Protein AF-A0A5M6ZLS9-F1 (afdb_monomer_lite)

Secondary structure (DSSP, 8-state):
-HHHHHHHHHHHHHHHHHHHHHHHHHHHHHHHHHHT-HHHHHHHHHHHHHHHHHHHHHHHHHHHHHHHTTS--TTT-HHHHHHHHHHHHHHHHHHHHHHHHHHHTT--TTHHHHHHHHHHHHHHHHHHHHHHHHHHTT-

Structure (mmCIF, N/CA/C/O backbone):
data_AF-A0A5M6ZLS9-F1
#
_entry.id   AF-A0A5M6ZLS9-F1
#
loop_
_atom_site.group_PDB
_atom_site.id
_atom_site.type_symbol
_atom_site.label_atom_id
_atom_site.label_alt_id
_atom_site.label_comp_id
_atom_site.label_asym_id
_atom_site.label_entity_id
_atom_site.label_seq_id
_atom_site.pdbx_PDB_ins_code
_atom_site.Cartn_x
_atom_site.Cartn_y
_atom_site.Cartn_z
_atom_site.occupancy
_atom_site.B_iso_or_equiv
_atom_site.auth_seq_id
_atom_site.auth_comp_id
_atom_site.auth_asym_id
_atom_site.auth_atom_id
_atom_site.pdbx_PDB_model_num
ATOM 1 N N . MET A 1 1 ? -11.744 -5.226 26.299 1.00 53.12 1 MET A N 1
ATOM 2 C CA . MET A 1 1 ? -12.036 -5.147 24.844 1.00 53.12 1 MET A CA 1
ATOM 3 C C . MET A 1 1 ? -11.256 -4.041 24.125 1.00 53.12 1 MET A C 1
ATOM 5 O O . MET 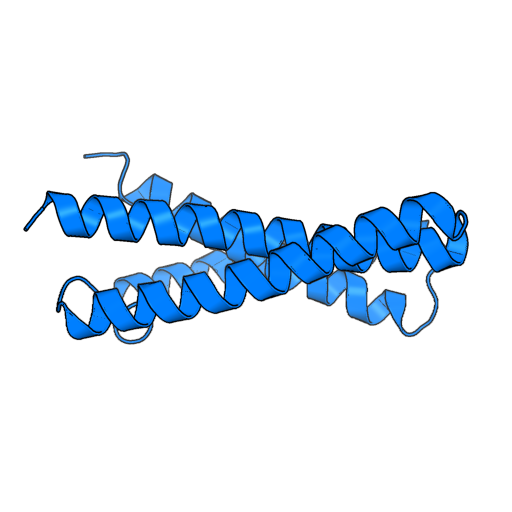A 1 1 ? -11.019 -4.176 22.932 1.00 53.12 1 MET A O 1
ATOM 9 N N . THR A 1 2 ? -10.812 -2.986 24.816 1.00 62.12 2 THR A N 1
ATOM 10 C CA . THR A 1 2 ? -10.040 -1.856 24.257 1.00 62.12 2 THR A CA 1
ATOM 11 C C . THR A 1 2 ? -8.653 -2.230 23.713 1.00 62.12 2 THR A C 1
ATOM 13 O O . THR A 1 2 ? -8.240 -1.679 22.698 1.00 62.1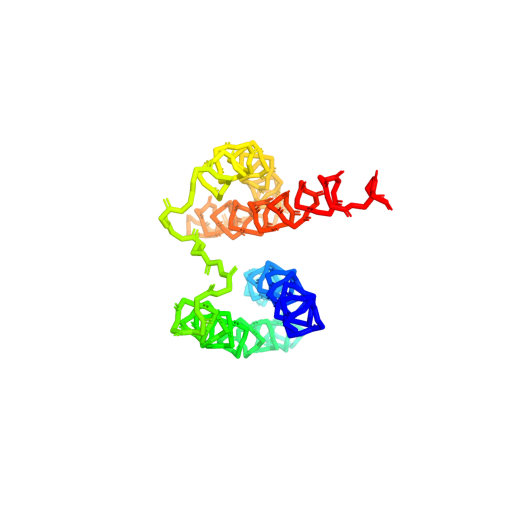2 2 THR A O 1
ATOM 16 N N . ASP A 1 3 ? -7.966 -3.202 24.319 1.00 79.19 3 ASP A N 1
ATOM 17 C CA . ASP A 1 3 ? -6.596 -3.585 23.934 1.00 79.19 3 ASP A CA 1
ATOM 18 C C . ASP A 1 3 ? -6.534 -4.345 22.589 1.00 79.19 3 ASP A C 1
ATOM 20 O O . ASP A 1 3 ? -5.787 -3.984 21.680 1.00 79.19 3 ASP A O 1
ATOM 24 N N . LEU A 1 4 ? -7.428 -5.323 22.382 1.00 80.38 4 LEU A N 1
ATOM 25 C CA . LEU A 1 4 ? -7.512 -6.087 21.127 1.00 80.38 4 LEU A CA 1
ATOM 26 C C . LEU A 1 4 ? -7.784 -5.180 19.915 1.00 80.38 4 LEU A C 1
ATOM 28 O O . LEU A 1 4 ? -7.178 -5.346 18.858 1.00 80.38 4 LEU A O 1
ATOM 32 N N . ALA A 1 5 ? -8.672 -4.196 20.072 1.00 79.56 5 ALA A N 1
ATOM 33 C CA . ALA A 1 5 ? -8.992 -3.245 19.013 1.00 79.56 5 ALA A CA 1
ATOM 34 C C . ALA A 1 5 ? -7.785 -2.388 18.614 1.00 79.56 5 ALA A C 1
ATOM 36 O O . ALA A 1 5 ? -7.552 -2.160 17.423 1.00 79.56 5 ALA A O 1
ATOM 37 N N . LEU A 1 6 ? -7.008 -1.943 19.603 1.00 83.06 6 LEU A N 1
ATOM 38 C CA . LEU A 1 6 ? -5.801 -1.154 19.390 1.00 83.06 6 LEU A CA 1
ATOM 39 C C . LEU A 1 6 ? -4.726 -1.981 18.669 1.00 83.06 6 LEU A C 1
ATOM 41 O O . LEU A 1 6 ? -4.151 -1.523 17.680 1.00 83.06 6 LEU A O 1
ATOM 45 N N . GLN A 1 7 ? -4.517 -3.224 19.111 1.00 86.06 7 GLN A N 1
ATOM 46 C CA . GLN A 1 7 ? -3.552 -4.147 18.512 1.00 86.06 7 GLN A CA 1
ATOM 47 C C . GLN A 1 7 ? -3.904 -4.484 17.057 1.00 86.06 7 GLN A C 1
ATOM 49 O O . GLN A 1 7 ? -3.037 -4.415 16.184 1.00 86.06 7 GLN A O 1
ATOM 54 N N . LEU A 1 8 ? -5.172 -4.798 16.768 1.00 85.56 8 LEU A N 1
ATOM 55 C CA . LEU A 1 8 ? -5.631 -5.102 15.408 1.00 85.56 8 LEU A CA 1
ATOM 56 C C . LEU A 1 8 ? -5.474 -3.894 14.476 1.00 85.56 8 LEU A C 1
ATOM 58 O O . LEU A 1 8 ? -4.958 -4.041 13.367 1.00 85.56 8 LEU A O 1
ATOM 62 N N . ARG A 1 9 ? -5.840 -2.687 14.929 1.00 84.75 9 ARG A N 1
ATOM 63 C CA . ARG A 1 9 ? -5.653 -1.449 14.151 1.00 84.75 9 ARG A CA 1
ATOM 64 C C . ARG A 1 9 ? -4.179 -1.164 13.881 1.00 84.75 9 ARG A C 1
ATOM 66 O O . ARG A 1 9 ? -3.823 -0.864 12.746 1.00 84.75 9 ARG A O 1
ATOM 73 N N . GLY A 1 10 ? -3.320 -1.294 14.893 1.00 86.31 10 GLY A N 1
ATOM 74 C CA . GLY A 1 10 ? -1.875 -1.118 14.742 1.00 86.31 10 GLY A CA 1
ATOM 75 C C . GLY A 1 10 ? -1.283 -2.071 13.701 1.00 86.31 10 GLY A C 1
ATOM 76 O O . GLY A 1 10 ? -0.552 -1.638 12.811 1.00 86.31 10 GLY A O 1
ATOM 77 N N . ARG A 1 11 ? -1.670 -3.352 13.751 1.00 89.44 11 ARG A N 1
ATOM 78 C CA . ARG A 1 11 ? -1.243 -4.362 12.772 1.00 89.44 11 ARG A CA 1
ATOM 79 C C . ARG A 1 11 ? -1.741 -4.040 11.368 1.00 89.44 11 ARG A C 1
ATOM 81 O O . ARG A 1 11 ? -0.942 -4.033 10.441 1.00 89.44 11 ARG A O 1
ATOM 88 N N . ILE A 1 12 ? -3.024 -3.726 11.200 1.00 88.56 12 ILE A N 1
ATOM 89 C CA . ILE A 1 12 ? -3.584 -3.387 9.884 1.00 88.56 12 ILE A CA 1
ATOM 90 C C . ILE A 1 12 ? -2.877 -2.168 9.279 1.00 88.56 12 ILE A C 1
ATOM 92 O O . ILE A 1 12 ? -2.522 -2.199 8.105 1.00 88.56 12 ILE A O 1
ATOM 96 N N . ARG A 1 13 ? -2.592 -1.128 10.075 1.00 90.12 13 ARG A N 1
ATOM 97 C CA . ARG A 1 13 ? -1.812 0.033 9.615 1.00 90.12 13 ARG A CA 1
ATOM 98 C C . ARG A 1 13 ? -0.422 -0.374 9.146 1.00 90.12 13 ARG A C 1
ATOM 100 O O . ARG A 1 13 ? -0.035 -0.039 8.032 1.00 90.12 13 ARG A O 1
ATOM 107 N N . LEU A 1 14 ? 0.312 -1.111 9.980 1.00 90.56 14 LEU A N 1
ATOM 108 C CA . LEU A 1 14 ? 1.666 -1.553 9.661 1.00 90.56 14 LEU A CA 1
ATOM 109 C C . LEU A 1 14 ? 1.691 -2.363 8.361 1.00 90.56 14 LEU A C 1
ATOM 111 O O . LEU A 1 14 ? 2.476 -2.065 7.466 1.00 90.56 14 LEU A O 1
ATOM 115 N N . PHE A 1 15 ? 0.802 -3.346 8.225 1.00 91.31 15 PHE A N 1
ATOM 116 C CA . PHE A 1 15 ? 0.770 -4.187 7.035 1.00 91.31 15 PHE A CA 1
ATOM 117 C C . PHE A 1 15 ? 0.250 -3.453 5.794 1.00 91.31 15 PHE A C 1
ATOM 119 O O . PHE A 1 15 ? 0.687 -3.787 4.699 1.00 91.31 15 PHE A O 1
ATOM 126 N N . ALA A 1 16 ? -0.588 -2.420 5.931 1.00 89.75 16 ALA A N 1
ATOM 127 C CA . ALA A 1 16 ? -0.968 -1.549 4.815 1.00 89.75 16 ALA A CA 1
ATOM 128 C C . ALA A 1 16 ? 0.227 -0.725 4.308 1.00 89.75 16 ALA A C 1
ATOM 130 O O . ALA A 1 16 ? 0.434 -0.634 3.099 1.00 89.75 16 ALA A O 1
ATOM 131 N N . LEU A 1 17 ? 1.056 -0.192 5.215 1.00 92.31 17 LEU A N 1
ATOM 132 C CA . LEU A 1 17 ? 2.303 0.489 4.845 1.00 92.31 17 LEU A CA 1
ATOM 133 C C . LEU A 1 17 ? 3.285 -0.474 4.166 1.00 92.31 17 LEU A C 1
ATOM 135 O O . LEU A 1 17 ? 3.822 -0.153 3.108 1.00 92.31 17 LEU A O 1
ATOM 139 N N . ILE A 1 18 ? 3.487 -1.664 4.744 1.00 93.12 18 ILE A N 1
ATOM 140 C CA . ILE A 1 18 ? 4.349 -2.698 4.153 1.00 93.12 18 ILE A CA 1
ATOM 141 C C . ILE A 1 18 ? 3.836 -3.070 2.763 1.00 93.12 18 ILE A C 1
ATOM 143 O O . ILE A 1 18 ? 4.635 -3.164 1.842 1.00 93.12 18 ILE A O 1
ATOM 147 N N . ASN A 1 19 ? 2.522 -3.227 2.585 1.00 91.25 19 ASN A N 1
ATOM 148 C CA . ASN A 1 19 ? 1.938 -3.574 1.295 1.00 91.25 19 ASN A CA 1
ATOM 149 C C . ASN A 1 19 ? 2.196 -2.495 0.235 1.00 91.25 19 ASN A C 1
ATOM 151 O O . ASN A 1 19 ? 2.642 -2.818 -0.863 1.00 91.25 19 ASN A O 1
ATOM 155 N N . GLY A 1 20 ? 2.010 -1.216 0.580 1.00 89.38 20 GLY A N 1
ATOM 156 C CA . GLY A 1 20 ? 2.319 -0.104 -0.320 1.00 89.38 20 GLY A CA 1
ATOM 157 C C . GLY A 1 20 ? 3.801 -0.052 -0.705 1.00 89.38 20 GLY A C 1
ATOM 158 O O . GLY A 1 20 ? 4.133 0.051 -1.885 1.00 89.38 20 GLY A O 1
ATOM 159 N N . ALA A 1 21 ? 4.699 -0.196 0.273 1.00 92.00 21 ALA A N 1
ATOM 160 C CA . ALA A 1 21 ? 6.142 -0.231 0.029 1.00 92.00 21 ALA A CA 1
ATOM 161 C C . ALA A 1 21 ? 6.563 -1.450 -0.809 1.00 92.00 21 ALA A C 1
ATOM 163 O O . ALA A 1 21 ? 7.415 -1.335 -1.685 1.00 92.00 21 ALA A O 1
ATOM 164 N N . ALA A 1 22 ? 5.940 -2.601 -0.572 1.00 92.88 22 ALA A N 1
ATOM 165 C CA . ALA A 1 22 ? 6.213 -3.844 -1.273 1.00 92.88 22 ALA A CA 1
ATOM 166 C C . ALA A 1 22 ? 5.800 -3.790 -2.751 1.00 92.88 22 ALA A C 1
ATOM 168 O O . ALA A 1 22 ? 6.572 -4.214 -3.607 1.00 92.88 22 ALA A O 1
ATOM 169 N N . ILE A 1 23 ? 4.637 -3.204 -3.067 1.00 91.81 23 ILE A N 1
ATOM 170 C CA . ILE A 1 23 ? 4.184 -2.984 -4.454 1.00 91.81 23 ILE A CA 1
ATOM 171 C C . ILE A 1 23 ? 5.164 -2.081 -5.210 1.00 91.81 23 ILE A C 1
ATOM 173 O O . ILE A 1 23 ? 5.523 -2.376 -6.351 1.00 91.81 23 ILE A O 1
ATOM 177 N N . LEU A 1 24 ? 5.616 -0.996 -4.572 1.00 89.50 24 LEU A N 1
ATOM 178 C CA . LEU A 1 24 ? 6.618 -0.109 -5.160 1.00 89.50 24 LEU A CA 1
ATOM 179 C C . LEU A 1 24 ? 7.948 -0.830 -5.354 1.00 89.50 24 LEU A C 1
ATOM 181 O O . LEU A 1 24 ? 8.477 -0.810 -6.457 1.00 89.50 24 LEU A O 1
ATOM 185 N N . GLY A 1 25 ? 8.463 -1.499 -4.321 1.00 90.31 25 GLY A N 1
ATOM 186 C CA . GLY A 1 25 ? 9.714 -2.253 -4.403 1.00 90.31 25 GLY A CA 1
ATOM 187 C C . GLY A 1 25 ? 9.677 -3.309 -5.505 1.00 90.31 25 GLY A C 1
ATOM 188 O O . GLY A 1 25 ? 10.616 -3.409 -6.287 1.00 90.31 25 GLY A O 1
ATOM 189 N N . TRP A 1 26 ? 8.556 -4.021 -5.639 1.00 92.06 26 TRP A N 1
ATOM 190 C CA . TRP A 1 26 ? 8.353 -4.985 -6.712 1.00 92.06 26 TRP A CA 1
ATOM 191 C C . TRP A 1 26 ? 8.472 -4.319 -8.088 1.00 92.06 26 TRP A C 1
ATOM 193 O O . TRP A 1 26 ? 9.330 -4.690 -8.888 1.00 92.06 26 TRP A O 1
ATOM 203 N N . ARG A 1 27 ? 7.654 -3.297 -8.358 1.00 91.88 27 ARG A N 1
ATOM 204 C CA . ARG A 1 27 ? 7.565 -2.697 -9.697 1.00 91.88 27 ARG A CA 1
ATOM 205 C C . ARG A 1 27 ? 8.769 -1.847 -10.074 1.00 91.88 27 ARG A C 1
ATOM 207 O O . ARG A 1 27 ? 9.187 -1.868 -11.227 1.00 91.88 27 ARG A O 1
ATOM 214 N N . VAL A 1 28 ? 9.355 -1.146 -9.109 1.00 87.81 28 VAL A N 1
ATOM 215 C CA . VAL A 1 28 ? 10.627 -0.442 -9.298 1.00 87.81 28 VAL A CA 1
ATOM 216 C C . VAL A 1 28 ? 11.750 -1.446 -9.538 1.00 87.81 28 VAL A C 1
ATOM 218 O O . VAL A 1 28 ? 12.555 -1.232 -10.435 1.00 87.81 28 VAL A O 1
ATOM 221 N N . GLY A 1 29 ? 11.783 -2.565 -8.808 1.00 88.94 29 GLY A N 1
ATOM 222 C CA . GLY A 1 29 ? 12.764 -3.628 -9.021 1.00 88.94 29 GLY A CA 1
ATOM 223 C C . GLY A 1 29 ? 12.684 -4.251 -10.416 1.00 88.94 29 GLY A C 1
ATOM 224 O O . GLY A 1 29 ? 13.717 -4.437 -11.052 1.00 88.94 29 GLY A O 1
ATOM 225 N N . GLU A 1 30 ? 11.476 -4.520 -10.924 1.00 89.25 30 GLU A N 1
ATOM 226 C CA . GLU A 1 30 ? 11.280 -5.004 -12.301 1.00 89.25 30 GLU A CA 1
ATOM 227 C C . GLU A 1 30 ? 11.801 -4.005 -13.335 1.00 89.25 30 GLU A C 1
ATOM 229 O O . GLU A 1 30 ? 12.565 -4.389 -14.219 1.00 89.25 30 GLU A O 1
ATOM 234 N N . ALA A 1 31 ? 11.461 -2.724 -13.180 1.00 85.50 31 ALA A N 1
ATOM 235 C CA . ALA A 1 31 ? 11.943 -1.686 -14.083 1.00 85.50 31 ALA A CA 1
ATOM 236 C C . ALA A 1 31 ? 13.472 -1.520 -14.012 1.00 85.50 31 ALA A C 1
ATOM 238 O O . ALA A 1 31 ? 14.150 -1.409 -15.031 1.00 85.50 31 ALA A O 1
ATOM 239 N N . MET A 1 32 ? 14.055 -1.575 -12.812 1.00 85.50 32 MET A N 1
ATOM 240 C CA . MET A 1 32 ? 15.510 -1.560 -12.644 1.00 85.50 32 MET A CA 1
ATOM 241 C C . MET A 1 32 ? 16.175 -2.779 -13.290 1.00 85.50 32 MET A C 1
ATOM 243 O O . MET A 1 32 ? 17.225 -2.632 -13.911 1.00 85.50 32 MET A O 1
ATOM 247 N N . ALA A 1 33 ? 15.586 -3.972 -13.172 1.00 87.06 33 ALA A N 1
ATOM 248 C CA . ALA A 1 33 ? 16.121 -5.181 -13.794 1.00 87.06 33 ALA A CA 1
ATOM 249 C C . ALA A 1 33 ? 16.124 -5.075 -15.325 1.00 87.06 33 ALA A C 1
ATOM 251 O O . ALA A 1 33 ? 17.074 -5.533 -15.961 1.00 87.06 33 ALA A O 1
ATOM 252 N N . ALA A 1 34 ? 15.088 -4.450 -15.894 1.00 83.31 34 ALA A N 1
ATOM 253 C CA . ALA A 1 34 ? 14.948 -4.244 -17.329 1.00 83.31 34 ALA A CA 1
ATOM 254 C C . ALA A 1 34 ? 15.955 -3.224 -17.894 1.00 83.31 34 ALA A C 1
ATOM 256 O O . ALA A 1 34 ? 16.479 -3.446 -18.984 1.00 83.31 34 ALA A O 1
ATOM 257 N N . HIS A 1 35 ? 16.262 -2.149 -17.155 1.00 79.94 35 HIS A N 1
ATOM 258 C CA . HIS A 1 35 ? 17.007 -0.997 -17.699 1.00 79.94 35 HIS A CA 1
ATOM 259 C C . HIS A 1 35 ? 18.397 -0.758 -17.098 1.00 79.94 35 HIS A C 1
ATOM 261 O O . HIS A 1 35 ? 19.254 -0.162 -17.743 1.00 79.94 35 HIS A O 1
ATOM 267 N N . MET A 1 36 ? 18.648 -1.203 -15.865 1.00 76.25 36 MET A N 1
ATOM 268 C CA . MET A 1 36 ? 19.874 -0.890 -15.107 1.00 76.25 36 MET A CA 1
ATOM 269 C C . MET A 1 36 ? 20.699 -2.129 -14.733 1.00 76.25 36 MET A C 1
ATOM 271 O O . MET A 1 36 ? 21.765 -2.005 -14.128 1.00 76.25 36 MET A O 1
ATOM 275 N N . GLY A 1 37 ? 20.226 -3.323 -15.100 1.00 72.69 37 GLY A N 1
ATOM 276 C CA . GLY A 1 37 ? 20.914 -4.592 -14.885 1.00 72.69 37 GLY A CA 1
ATOM 277 C C . GLY A 1 37 ? 20.159 -5.546 -13.960 1.00 72.69 37 GLY A C 1
ATOM 278 O O . GLY A 1 37 ? 19.644 -5.179 -12.903 1.00 72.69 37 GLY A O 1
ATOM 279 N N . ALA A 1 38 ? 20.158 -6.820 -14.352 1.00 74.31 38 ALA A N 1
ATOM 280 C CA . ALA A 1 38 ? 19.384 -7.891 -13.733 1.00 74.31 38 ALA A CA 1
ATOM 281 C C . ALA A 1 38 ? 19.637 -8.078 -12.222 1.00 74.31 38 ALA A C 1
ATOM 283 O O . ALA A 1 38 ? 18.700 -8.331 -11.473 1.00 74.31 38 ALA A O 1
ATOM 284 N N . GLY A 1 39 ? 20.883 -7.948 -11.751 1.00 81.44 39 GLY A N 1
ATOM 285 C CA . GLY A 1 39 ? 21.278 -8.373 -10.400 1.00 81.44 39 GLY A CA 1
ATOM 286 C C . GLY A 1 39 ? 20.497 -7.697 -9.267 1.00 81.44 39 GLY A C 1
ATOM 287 O O . GLY A 1 39 ? 19.736 -8.348 -8.553 1.00 81.44 39 GLY A O 1
ATOM 288 N N . ALA A 1 40 ? 20.665 -6.385 -9.098 1.00 82.88 40 ALA A N 1
ATOM 289 C CA . ALA A 1 40 ? 20.008 -5.650 -8.015 1.00 82.88 40 ALA A CA 1
ATOM 290 C C . ALA A 1 40 ? 18.490 -5.509 -8.235 1.00 82.88 40 ALA A C 1
ATOM 292 O O . ALA A 1 40 ? 17.722 -5.575 -7.273 1.00 82.88 40 ALA A O 1
ATOM 293 N N . GLY A 1 41 ? 18.056 -5.369 -9.493 1.00 86.31 41 GLY A N 1
ATOM 294 C CA . GLY A 1 41 ? 16.642 -5.249 -9.847 1.00 86.31 41 GLY A CA 1
ATOM 295 C C . GLY A 1 41 ? 15.831 -6.500 -9.501 1.00 86.31 41 GLY A C 1
ATOM 296 O O . GLY A 1 41 ? 14.779 -6.389 -8.872 1.00 86.31 41 GLY A O 1
ATOM 297 N N . PHE A 1 42 ? 16.339 -7.703 -9.806 1.00 89.00 42 PHE A N 1
ATOM 298 C CA . PHE A 1 42 ? 15.651 -8.951 -9.450 1.00 89.00 42 PHE A CA 1
ATOM 299 C C . PHE A 1 42 ? 15.577 -9.179 -7.941 1.00 89.00 42 PHE A C 1
ATOM 301 O O . PHE A 1 42 ? 14.553 -9.656 -7.456 1.00 89.00 42 PHE A O 1
ATOM 308 N N . ILE A 1 43 ? 16.619 -8.813 -7.188 1.00 91.38 43 ILE A N 1
ATOM 309 C CA . ILE A 1 43 ? 16.606 -8.921 -5.722 1.00 91.38 43 ILE A CA 1
ATOM 310 C C . ILE A 1 43 ? 15.528 -8.003 -5.139 1.00 91.38 43 ILE A C 1
ATOM 312 O O . ILE A 1 43 ? 14.687 -8.455 -4.361 1.00 91.38 43 ILE A O 1
ATOM 316 N N . LEU A 1 44 ? 15.517 -6.728 -5.543 1.00 91.19 44 LEU A N 1
ATOM 317 C CA . LEU A 1 44 ? 14.526 -5.762 -5.072 1.00 91.19 44 LEU A CA 1
ATOM 318 C C . LEU A 1 44 ? 13.101 -6.182 -5.464 1.00 91.19 44 LEU A C 1
ATOM 320 O O . LEU A 1 44 ? 12.195 -6.142 -4.631 1.00 91.19 44 LEU A O 1
ATOM 324 N N . SER A 1 45 ? 12.931 -6.653 -6.702 1.00 92.06 45 SER A N 1
ATOM 325 C CA . SER A 1 45 ? 11.662 -7.155 -7.223 1.00 92.06 45 SER A CA 1
ATOM 326 C C . SER A 1 45 ? 11.154 -8.362 -6.430 1.00 92.06 45 SER A C 1
ATOM 328 O O . SER A 1 45 ? 10.021 -8.359 -5.949 1.00 92.06 45 SER A O 1
ATOM 330 N N . GLY A 1 46 ? 12.011 -9.364 -6.217 1.00 91.75 46 GLY A N 1
ATOM 331 C CA . GLY A 1 46 ? 11.670 -10.584 -5.488 1.00 91.75 46 GLY A CA 1
ATOM 332 C C . GLY A 1 46 ? 11.302 -10.319 -4.029 1.00 91.75 46 GLY A C 1
ATOM 333 O O . GLY A 1 46 ? 10.294 -10.838 -3.548 1.00 91.75 46 GLY A O 1
ATOM 334 N N . ILE A 1 47 ? 12.064 -9.461 -3.339 1.00 93.19 47 ILE A N 1
ATOM 335 C CA . ILE A 1 47 ? 11.747 -9.036 -1.967 1.00 93.19 47 ILE A CA 1
ATOM 336 C C . ILE A 1 47 ? 10.413 -8.285 -1.942 1.00 93.19 47 ILE A C 1
ATOM 338 O O . ILE A 1 47 ? 9.557 -8.583 -1.107 1.00 93.19 47 ILE A O 1
ATOM 342 N N . GLY A 1 48 ? 10.213 -7.345 -2.871 1.00 92.44 48 GLY A N 1
ATOM 343 C CA . GLY A 1 48 ? 8.967 -6.597 -3.004 1.00 92.44 48 GLY A CA 1
ATOM 344 C C . GLY A 1 48 ? 7.765 -7.514 -3.212 1.00 92.44 48 GLY A C 1
ATOM 345 O O . GLY A 1 48 ? 6.788 -7.426 -2.472 1.00 92.44 48 GLY A O 1
ATOM 346 N N . MET A 1 49 ? 7.847 -8.463 -4.145 1.00 93.50 49 MET A N 1
ATOM 347 C CA . MET A 1 49 ? 6.759 -9.404 -4.406 1.00 93.50 49 MET A CA 1
ATOM 348 C C . MET A 1 49 ? 6.482 -10.314 -3.200 1.00 93.50 49 MET A C 1
ATOM 350 O O . MET A 1 49 ? 5.324 -10.485 -2.818 1.00 93.50 49 MET A O 1
ATOM 354 N N . ALA A 1 50 ? 7.517 -10.856 -2.554 1.00 93.69 50 ALA A N 1
ATOM 355 C CA . ALA A 1 50 ? 7.347 -11.701 -1.372 1.00 93.69 50 ALA A CA 1
ATOM 356 C C . ALA A 1 50 ? 6.663 -10.941 -0.222 1.00 93.69 50 ALA A C 1
ATOM 358 O O . ALA A 1 50 ? 5.690 -11.425 0.361 1.00 93.69 50 ALA A O 1
ATOM 359 N N . LEU A 1 51 ? 7.120 -9.718 0.068 1.00 93.50 51 LEU A N 1
ATOM 360 C CA . LEU A 1 51 ? 6.511 -8.860 1.085 1.00 93.50 51 LEU A CA 1
ATOM 361 C C . LEU A 1 51 ? 5.082 -8.462 0.717 1.00 93.50 51 LEU A C 1
ATOM 363 O O . LEU A 1 51 ? 4.227 -8.372 1.601 1.00 93.50 51 LEU A O 1
ATOM 367 N N . TRP A 1 52 ? 4.796 -8.250 -0.568 1.00 94.31 52 TRP A N 1
ATOM 368 C CA . TRP A 1 52 ? 3.452 -7.933 -1.035 1.00 94.31 52 TRP A CA 1
ATOM 369 C C . TRP A 1 52 ? 2.503 -9.103 -0.774 1.00 94.31 52 TRP A C 1
ATOM 371 O O . TRP A 1 52 ? 1.480 -8.909 -0.122 1.00 94.31 52 TRP A O 1
ATOM 381 N N . ILE A 1 53 ? 2.876 -10.325 -1.166 1.00 93.00 53 ILE A N 1
ATOM 382 C CA . ILE A 1 53 ? 2.067 -11.532 -0.933 1.00 93.00 53 ILE A CA 1
ATOM 383 C C . ILE A 1 53 ? 1.786 -11.713 0.562 1.00 93.00 53 ILE A C 1
ATOM 385 O O . ILE A 1 53 ? 0.628 -11.839 0.970 1.00 93.00 53 ILE A O 1
ATOM 389 N N . VAL A 1 54 ? 2.831 -11.678 1.394 1.00 94.31 54 VAL A N 1
ATOM 390 C CA . VAL A 1 54 ? 2.694 -11.863 2.846 1.00 94.31 54 VAL A CA 1
ATOM 391 C C . VAL A 1 54 ? 1.800 -10.780 3.450 1.00 94.31 54 VAL A C 1
ATOM 393 O O . VAL A 1 54 ? 0.890 -11.084 4.221 1.00 94.31 54 VAL A O 1
ATOM 396 N N . SER A 1 55 ? 2.011 -9.515 3.084 1.00 90.88 55 SER A N 1
ATOM 397 C CA . SER A 1 55 ? 1.220 -8.409 3.629 1.00 90.88 55 SER A CA 1
ATOM 398 C C . SER A 1 55 ? -0.239 -8.434 3.174 1.00 90.88 55 SER A C 1
ATOM 400 O O . SER A 1 55 ? -1.104 -8.156 4.002 1.00 90.88 55 SER A O 1
ATOM 402 N N . VAL A 1 56 ? -0.543 -8.829 1.929 1.00 89.31 56 VAL A N 1
ATOM 403 C CA . VAL A 1 56 ? -1.929 -9.032 1.467 1.00 89.31 56 VAL A CA 1
ATOM 404 C C . VAL A 1 56 ? -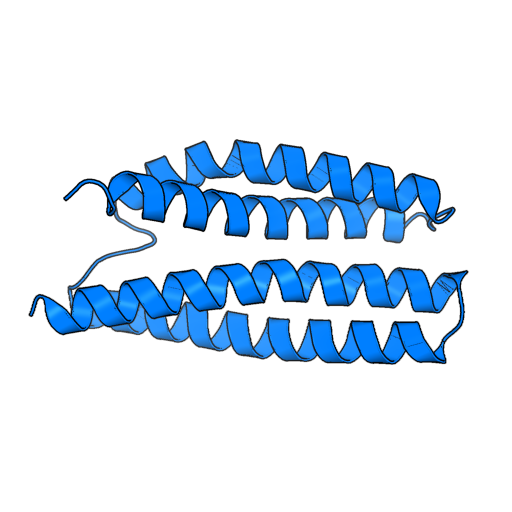2.615 -10.100 2.317 1.00 89.31 56 VAL A C 1
ATOM 406 O O . VAL A 1 56 ? -3.689 -9.848 2.863 1.00 89.31 56 VAL A O 1
ATOM 409 N N . ILE A 1 57 ? -1.990 -11.272 2.475 1.00 91.00 57 ILE A N 1
ATOM 410 C CA . ILE A 1 57 ? -2.562 -12.388 3.246 1.00 91.00 57 ILE A CA 1
ATOM 411 C C . ILE A 1 57 ? -2.856 -11.948 4.683 1.00 91.00 57 ILE A C 1
ATOM 413 O O . ILE A 1 57 ? -3.95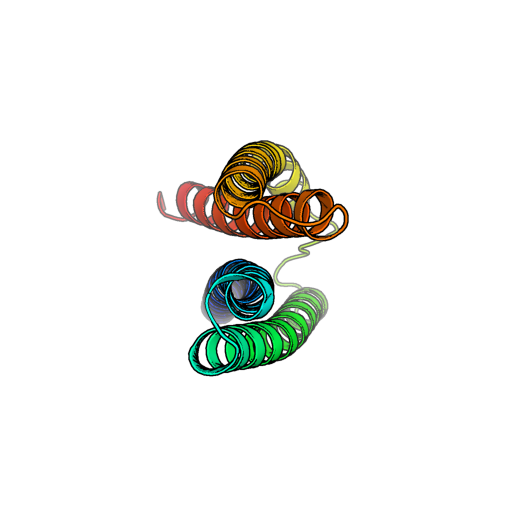2 -12.182 5.200 1.00 91.00 57 ILE A O 1
ATOM 417 N N . VAL A 1 58 ? -1.900 -11.268 5.322 1.00 91.19 58 VAL A N 1
ATOM 418 C CA . VAL A 1 58 ? -2.072 -10.791 6.695 1.00 91.19 58 VAL A CA 1
ATOM 419 C C . VAL A 1 58 ? -3.155 -9.713 6.775 1.00 91.19 58 VAL A C 1
ATOM 421 O O . VAL A 1 58 ? -4.003 -9.802 7.658 1.00 91.19 58 VAL A O 1
ATOM 424 N N . LEU A 1 59 ? -3.199 -8.738 5.861 1.00 87.31 59 LEU A N 1
ATOM 425 C CA . LEU A 1 59 ? -4.237 -7.697 5.843 1.00 87.31 59 LEU A CA 1
ATOM 426 C C . LEU A 1 59 ? -5.643 -8.287 5.751 1.00 87.31 59 LEU A C 1
ATOM 428 O O . LEU A 1 59 ? -6.508 -7.938 6.558 1.00 87.31 59 LEU A O 1
ATOM 432 N N . PHE A 1 60 ? -5.862 -9.213 4.814 1.00 88.00 60 PHE A N 1
ATOM 433 C CA . PHE A 1 60 ? -7.147 -9.894 4.674 1.00 88.00 60 PHE A CA 1
ATOM 434 C C . PHE A 1 60 ? -7.488 -10.716 5.919 1.00 88.00 60 PHE A C 1
ATOM 436 O O . PHE A 1 60 ? -8.611 -10.631 6.420 1.00 88.00 60 PHE A O 1
ATOM 443 N N . GLY A 1 61 ? -6.520 -11.457 6.467 1.00 88.56 61 GLY A N 1
ATOM 444 C CA . GLY A 1 61 ? -6.708 -12.241 7.687 1.00 88.56 61 GLY A CA 1
ATOM 445 C C . GLY A 1 61 ? -7.086 -11.383 8.899 1.00 88.56 61 GLY A C 1
ATOM 446 O O . GLY A 1 61 ? -8.028 -11.715 9.619 1.00 88.56 61 GLY A O 1
ATOM 447 N N . GLN A 1 62 ? -6.404 -10.251 9.105 1.00 87.38 62 GLN A N 1
ATOM 448 C CA . GLN A 1 62 ? -6.695 -9.320 10.201 1.00 87.38 62 GLN A CA 1
ATOM 449 C C . GLN A 1 62 ? -8.047 -8.623 10.010 1.00 87.38 62 GLN A C 1
ATOM 451 O O . GLN A 1 62 ? -8.808 -8.505 10.968 1.00 87.38 62 GLN A O 1
ATOM 456 N N . GLY A 1 63 ? -8.382 -8.207 8.784 1.00 85.00 63 GLY A N 1
ATOM 457 C CA . GLY A 1 63 ? -9.684 -7.610 8.477 1.00 85.00 63 GLY A CA 1
ATOM 458 C C . GLY A 1 63 ? -10.841 -8.579 8.723 1.00 85.00 63 GLY A C 1
ATOM 459 O O . GLY A 1 63 ? -11.842 -8.223 9.345 1.00 85.00 63 GLY A O 1
ATOM 460 N N . TRP A 1 64 ? -10.675 -9.838 8.314 1.00 87.50 64 TRP A N 1
ATOM 461 C CA . TRP A 1 64 ? -11.647 -10.895 8.579 1.00 87.50 64 TRP A CA 1
ATOM 462 C C . TRP A 1 64 ? -11.789 -11.197 10.074 1.00 87.50 64 TRP A C 1
ATOM 464 O O . TRP A 1 64 ? -12.906 -11.331 10.578 1.00 87.50 64 TRP A O 1
ATOM 474 N N . HIS A 1 65 ? -10.670 -11.262 10.801 1.00 86.12 65 HIS A N 1
ATOM 475 C CA . HIS A 1 65 ? -10.671 -11.457 12.249 1.00 86.12 65 HIS A CA 1
ATOM 476 C C . HIS A 1 65 ? -11.397 -10.309 12.964 1.00 86.12 65 HIS A C 1
ATOM 478 O O . HIS A 1 65 ? -12.271 -10.568 13.789 1.00 86.12 65 HIS A O 1
ATOM 484 N N . ALA A 1 66 ? -11.083 -9.054 12.628 1.00 84.25 66 ALA A N 1
ATOM 485 C CA . ALA A 1 66 ? -11.709 -7.873 13.224 1.00 84.25 66 ALA A CA 1
ATOM 486 C C . ALA A 1 66 ? -13.230 -7.856 13.010 1.00 84.25 66 ALA A C 1
ATOM 488 O O . ALA A 1 66 ? -13.977 -7.567 13.950 1.00 84.25 66 ALA A O 1
ATOM 489 N N . ARG A 1 67 ? -13.682 -8.257 11.812 1.00 84.81 67 ARG A N 1
ATOM 490 C CA . ARG A 1 67 ? -15.104 -8.415 11.491 1.00 84.81 67 ARG A CA 1
ATOM 491 C C . ARG A 1 67 ? -15.763 -9.505 12.336 1.00 84.81 67 ARG A C 1
ATOM 493 O O . ARG A 1 67 ? -16.817 -9.264 12.915 1.00 84.81 67 ARG A O 1
ATOM 500 N N . LYS A 1 68 ? -15.152 -10.691 12.436 1.00 86.75 68 LYS A N 1
ATOM 501 C CA . LYS A 1 68 ? -15.692 -11.806 13.240 1.00 86.75 68 LYS A CA 1
ATOM 502 C C . LYS A 1 68 ? -15.743 -11.496 14.735 1.00 86.75 68 LYS A C 1
ATOM 504 O O . LYS A 1 68 ? -16.685 -11.904 15.401 1.00 86.75 68 LYS A O 1
ATOM 509 N N . ALA A 1 69 ? -14.751 -10.778 15.249 1.00 84.62 69 ALA A N 1
ATOM 510 C CA . ALA A 1 69 ? -14.676 -10.381 16.651 1.00 84.62 69 ALA A CA 1
ATOM 511 C C . ALA A 1 69 ? -15.553 -9.155 16.990 1.00 84.62 69 ALA A C 1
ATOM 513 O O . ALA A 1 69 ? -15.547 -8.710 18.135 1.00 84.62 69 ALA A O 1
ATOM 514 N N . GLY A 1 70 ? -16.290 -8.596 16.018 1.00 80.94 70 GLY A N 1
ATOM 515 C CA . GLY A 1 70 ? -17.195 -7.461 16.231 1.00 80.94 70 GLY A CA 1
ATOM 516 C C . GLY A 1 70 ? -16.484 -6.160 16.614 1.00 80.94 70 GLY A C 1
ATOM 517 O O . GLY A 1 70 ? -17.070 -5.319 17.287 1.00 80.94 70 GLY A O 1
ATOM 518 N N . VAL A 1 71 ? -15.210 -6.004 16.236 1.00 80.69 71 VAL A N 1
ATOM 519 C CA . VAL A 1 71 ? -14.376 -4.876 16.680 1.00 80.69 71 VAL A CA 1
ATOM 520 C C . VAL A 1 71 ? -14.557 -3.654 15.775 1.00 80.69 71 VAL A C 1
ATOM 522 O O . VAL A 1 71 ? -14.682 -2.535 16.268 1.00 80.69 71 VAL A O 1
ATOM 525 N N . PHE A 1 72 ? -14.522 -3.857 14.456 1.00 73.81 72 PHE A N 1
ATOM 526 C CA . PHE A 1 72 ? -14.811 -2.855 13.420 1.00 73.81 72 PHE A CA 1
ATOM 527 C C . PHE A 1 72 ? -14.949 -3.542 12.055 1.00 73.81 72 PHE A C 1
ATOM 529 O O . PHE A 1 72 ? -14.400 -4.629 11.850 1.00 73.81 72 PHE A O 1
ATOM 536 N N . ASP A 1 73 ? -15.642 -2.898 11.112 1.00 77.50 73 ASP A N 1
ATOM 537 C CA . ASP A 1 73 ? -15.799 -3.392 9.742 1.00 77.50 73 ASP A CA 1
ATOM 538 C C . ASP A 1 73 ? -15.124 -2.444 8.739 1.00 77.50 73 ASP A C 1
ATOM 540 O O . ASP A 1 73 ? -15.617 -1.358 8.440 1.00 77.50 73 ASP A O 1
ATOM 544 N N . LEU A 1 74 ? -13.995 -2.881 8.173 1.00 68.56 74 LEU A N 1
ATOM 545 C CA . LEU A 1 74 ? -13.237 -2.127 7.164 1.00 68.56 74 LEU A CA 1
ATOM 546 C C . LEU A 1 74 ? -14.026 -1.858 5.869 1.00 68.56 74 LEU A C 1
ATOM 548 O O . LEU A 1 74 ? -13.653 -0.968 5.107 1.00 68.56 74 LEU A O 1
ATOM 552 N N . VAL A 1 75 ? -15.081 -2.627 5.592 1.00 71.06 75 VAL A N 1
ATOM 553 C CA . VAL A 1 75 ? -15.862 -2.537 4.348 1.00 71.06 75 VAL A CA 1
ATOM 554 C C . VAL A 1 75 ? -17.200 -1.840 4.597 1.00 71.06 75 VAL A C 1
ATOM 556 O O . VAL A 1 75 ? -17.612 -0.972 3.823 1.00 71.06 75 VAL A O 1
ATOM 559 N N . GLY A 1 76 ? -17.879 -2.213 5.679 1.00 69.56 76 GLY A N 1
ATOM 560 C CA . GLY A 1 76 ? -19.227 -1.749 6.001 1.00 69.56 76 GLY A CA 1
ATOM 561 C C . GLY A 1 76 ? -19.298 -0.388 6.694 1.00 69.56 76 GLY A C 1
ATOM 562 O O . GLY A 1 76 ? -20.313 0.306 6.554 1.00 69.56 76 GLY A O 1
ATOM 563 N N . ASP A 1 77 ? -18.244 0.036 7.400 1.00 76.50 77 ASP A N 1
ATOM 564 C CA . ASP A 1 77 ? -18.332 1.224 8.246 1.00 76.50 77 ASP A CA 1
ATOM 565 C C . ASP A 1 77 ? -18.306 2.542 7.464 1.00 76.50 77 ASP A C 1
ATOM 567 O O . ASP A 1 77 ? -17.505 2.782 6.555 1.00 76.50 77 ASP A O 1
ATOM 571 N N . ALA A 1 78 ? -19.151 3.481 7.900 1.00 77.31 78 ALA A N 1
ATOM 572 C CA . ALA A 1 78 ? -19.188 4.837 7.354 1.00 77.31 78 ALA A CA 1
ATOM 573 C C . ALA A 1 78 ? -17.850 5.582 7.530 1.00 77.31 78 ALA A C 1
ATOM 575 O O . ALA A 1 78 ? -17.485 6.401 6.682 1.00 77.31 78 ALA A O 1
ATOM 576 N N . TRP A 1 79 ? -17.109 5.282 8.604 1.00 78.88 79 TRP A N 1
ATOM 577 C CA . TRP A 1 79 ? -15.754 5.795 8.825 1.00 78.88 79 TRP A CA 1
ATOM 578 C C . TRP A 1 79 ? -14.799 5.305 7.730 1.00 78.88 79 TRP A C 1
ATOM 580 O O . TRP A 1 79 ? -14.136 6.135 7.101 1.00 78.88 79 TRP A O 1
ATOM 590 N N . ALA A 1 80 ? -14.777 3.996 7.460 1.00 74.31 80 ALA A N 1
ATOM 591 C CA . ALA A 1 80 ? -13.888 3.391 6.476 1.00 74.31 80 ALA A CA 1
ATOM 592 C C . ALA A 1 80 ? -14.198 3.894 5.060 1.00 74.31 80 ALA A C 1
ATOM 594 O O . ALA A 1 80 ? -13.285 4.253 4.322 1.00 74.31 80 ALA A O 1
ATOM 595 N N . ARG A 1 81 ? -15.484 4.059 4.710 1.00 80.31 81 ARG A N 1
ATOM 596 C CA . ARG A 1 81 ? -15.898 4.659 3.427 1.00 80.31 81 ARG A CA 1
ATOM 597 C C . ARG A 1 81 ? -15.385 6.087 3.235 1.00 80.31 81 ARG A C 1
ATOM 599 O O . ARG A 1 81 ? -14.897 6.421 2.157 1.00 80.31 81 ARG A O 1
ATOM 606 N N . ARG A 1 82 ? -15.478 6.937 4.266 1.00 80.06 82 ARG A N 1
ATOM 607 C CA . ARG A 1 82 ? -14.931 8.307 4.205 1.00 80.06 82 ARG A CA 1
ATOM 608 C C . ARG A 1 82 ? -13.413 8.281 4.071 1.00 80.06 82 ARG A C 1
ATOM 610 O O . ARG A 1 82 ? -12.872 9.006 3.249 1.00 80.06 82 ARG A O 1
ATOM 617 N N . LEU A 1 83 ? -12.750 7.423 4.845 1.00 79.56 83 LEU A N 1
ATOM 618 C CA . LEU A 1 83 ? -11.300 7.261 4.805 1.00 79.56 83 LEU A CA 1
ATOM 619 C C . LEU A 1 83 ? -10.815 6.800 3.422 1.00 79.56 83 LEU A C 1
ATOM 621 O O . LEU A 1 83 ? -9.866 7.369 2.900 1.00 79.56 83 LEU A O 1
ATOM 625 N N . HIS A 1 84 ? -11.501 5.836 2.800 1.00 83.44 84 HIS A N 1
ATOM 626 C CA . HIS A 1 84 ? -11.222 5.392 1.433 1.00 83.44 84 HIS A CA 1
ATOM 627 C C . HIS A 1 84 ? -11.365 6.525 0.425 1.00 83.44 84 HIS A C 1
ATOM 629 O O . HIS A 1 84 ? -10.457 6.744 -0.367 1.00 83.44 84 HIS A O 1
ATOM 635 N N . ARG A 1 85 ? -12.475 7.269 0.473 1.00 84.50 85 ARG A N 1
ATOM 636 C CA . ARG A 1 85 ? -12.703 8.392 -0.440 1.00 84.50 85 ARG A CA 1
ATOM 637 C C . ARG A 1 85 ? -11.606 9.448 -0.315 1.00 84.50 85 ARG A C 1
ATOM 639 O O . ARG A 1 85 ? -11.097 9.914 -1.325 1.00 84.50 85 ARG A O 1
ATOM 646 N N . ASP A 1 86 ? -11.233 9.801 0.910 1.00 82.75 86 ASP A N 1
ATOM 647 C CA . ASP A 1 86 ? -10.209 10.814 1.161 1.00 82.75 86 ASP A CA 1
ATOM 648 C C . ASP A 1 86 ? -8.800 10.285 0.776 1.00 82.75 86 ASP A C 1
ATOM 650 O O . ASP A 1 86 ? -7.959 11.042 0.291 1.00 82.75 86 ASP A O 1
ATOM 654 N N . ALA A 1 87 ? -8.556 8.972 0.889 1.00 84.12 87 ALA A N 1
ATOM 655 C CA . ALA A 1 87 ? -7.320 8.315 0.452 1.00 84.12 87 ALA A CA 1
ATOM 656 C C . ALA A 1 87 ? -7.175 8.201 -1.081 1.00 84.12 87 ALA A C 1
ATOM 658 O O . ALA A 1 87 ? -6.056 8.021 -1.565 1.00 84.12 87 ALA A O 1
ATOM 659 N N . LEU A 1 88 ? -8.254 8.364 -1.863 1.00 87.38 88 LEU A N 1
ATOM 660 C CA . LEU A 1 88 ? -8.178 8.397 -3.334 1.00 87.38 88 LEU A CA 1
ATOM 661 C C . LEU A 1 88 ? -7.307 9.550 -3.849 1.00 87.38 88 LEU A C 1
ATOM 663 O O . LEU A 1 88 ? -6.642 9.397 -4.871 1.00 87.38 88 LEU A O 1
ATOM 667 N N . ALA A 1 89 ? -7.245 10.677 -3.131 1.00 85.81 89 ALA A N 1
ATOM 668 C CA . ALA A 1 89 ? -6.323 11.764 -3.467 1.00 85.81 89 ALA A CA 1
ATOM 669 C C . ALA A 1 89 ? -4.856 11.306 -3.372 1.00 85.81 89 ALA A C 1
ATOM 671 O O . ALA A 1 89 ? -4.027 11.653 -4.212 1.00 85.81 89 ALA A O 1
ATOM 672 N N . GLY A 1 90 ? -4.559 10.451 -2.390 1.00 84.62 90 GLY A N 1
ATOM 673 C CA . GLY A 1 90 ? -3.282 9.760 -2.264 1.00 84.62 90 GLY A CA 1
ATOM 674 C C . GLY A 1 90 ? -2.979 8.836 -3.434 1.00 84.62 90 GLY A C 1
ATOM 675 O O . GLY A 1 90 ? -1.846 8.797 -3.905 1.00 84.62 90 GLY A O 1
ATOM 676 N N . ALA A 1 91 ? -3.994 8.129 -3.935 1.00 89.75 91 ALA A N 1
ATOM 677 C CA . ALA A 1 91 ? -3.862 7.289 -5.120 1.00 89.75 91 ALA A CA 1
ATOM 678 C C . ALA A 1 91 ? -3.507 8.120 -6.362 1.00 89.75 91 ALA A C 1
ATOM 680 O O . ALA A 1 91 ? -2.612 7.753 -7.115 1.00 89.75 91 ALA A O 1
ATOM 681 N N . ALA A 1 92 ? -4.151 9.274 -6.552 1.00 88.56 92 ALA A N 1
ATOM 682 C CA . ALA A 1 92 ? -3.840 10.175 -7.661 1.00 88.56 92 ALA A CA 1
ATOM 683 C C . ALA A 1 92 ? -2.404 10.727 -7.573 1.00 88.56 92 ALA A C 1
ATOM 685 O O . ALA A 1 92 ? -1.669 10.698 -8.559 1.00 88.56 92 ALA A O 1
ATOM 686 N N . ALA A 1 93 ? -1.977 11.167 -6.383 1.00 87.88 93 ALA A N 1
ATOM 687 C CA . ALA A 1 93 ? -0.607 11.630 -6.158 1.00 87.88 93 ALA A CA 1
ATOM 688 C C . ALA A 1 93 ? 0.422 10.512 -6.393 1.00 87.88 93 ALA A C 1
ATOM 690 O O . ALA A 1 93 ? 1.434 10.716 -7.061 1.00 87.88 93 ALA A O 1
ATOM 691 N N . GLY A 1 94 ? 0.136 9.308 -5.897 1.00 88.56 94 GLY A N 1
ATOM 692 C CA . GLY A 1 94 ? 0.966 8.131 -6.111 1.00 88.56 94 GLY A CA 1
ATOM 693 C C . GLY A 1 94 ? 1.061 7.729 -7.584 1.00 88.56 94 GLY A C 1
ATOM 694 O O . GLY A 1 94 ? 2.157 7.450 -8.064 1.00 88.56 94 GLY A O 1
ATOM 695 N N . ALA A 1 95 ? -0.050 7.760 -8.327 1.00 89.75 95 ALA A N 1
ATOM 696 C CA . ALA A 1 95 ? -0.062 7.532 -9.772 1.00 89.75 95 ALA A CA 1
ATOM 697 C C . ALA A 1 95 ? 0.810 8.537 -10.521 1.00 89.75 95 ALA A C 1
ATOM 699 O O . ALA A 1 95 ? 1.590 8.137 -11.382 1.00 89.75 95 ALA A O 1
ATOM 700 N N . ALA A 1 96 ? 0.706 9.825 -10.181 1.00 89.81 96 ALA A N 1
ATOM 701 C CA . ALA A 1 96 ? 1.508 10.874 -10.801 1.00 89.81 96 ALA A CA 1
ATOM 702 C C . ALA A 1 96 ? 3.011 10.649 -10.568 1.00 89.81 96 ALA A C 1
ATOM 704 O O . ALA A 1 96 ? 3.800 10.754 -11.506 1.00 89.81 96 ALA A O 1
ATOM 705 N N . LEU A 1 97 ? 3.403 10.266 -9.347 1.00 88.38 97 LEU A N 1
ATOM 706 C CA . LEU A 1 97 ? 4.789 9.912 -9.028 1.00 88.38 97 LEU A CA 1
ATOM 707 C C . LEU A 1 97 ? 5.252 8.660 -9.785 1.00 88.38 97 LEU A C 1
ATOM 709 O O . LEU A 1 97 ? 6.341 8.662 -10.351 1.00 88.38 97 LEU A O 1
ATOM 713 N N . GLY A 1 98 ? 4.424 7.613 -9.839 1.00 84.38 98 GLY A N 1
ATOM 714 C CA . GLY A 1 98 ? 4.728 6.389 -10.584 1.00 84.38 98 GLY A CA 1
ATOM 715 C C . GLY A 1 98 ? 4.860 6.627 -12.091 1.00 84.38 98 GLY A C 1
ATOM 716 O O . GLY A 1 98 ? 5.739 6.056 -12.729 1.00 84.38 98 GLY A O 1
ATOM 717 N N . TYR A 1 99 ? 4.042 7.518 -12.655 1.00 86.31 99 TYR A N 1
ATOM 718 C CA . TYR A 1 99 ? 4.147 7.945 -14.050 1.00 86.31 99 TYR A CA 1
ATOM 719 C C . TYR A 1 99 ? 5.411 8.762 -14.310 1.00 86.31 99 TYR A C 1
ATOM 721 O O . TYR A 1 99 ? 6.129 8.482 -15.266 1.00 86.31 99 TYR A O 1
ATOM 729 N N . GLY A 1 100 ? 5.719 9.727 -13.439 1.00 85.19 100 GLY A N 1
ATOM 730 C CA . GLY A 1 100 ? 6.970 10.480 -13.506 1.00 85.19 100 GLY A CA 1
ATOM 731 C C . GLY A 1 100 ? 8.185 9.556 -13.468 1.00 85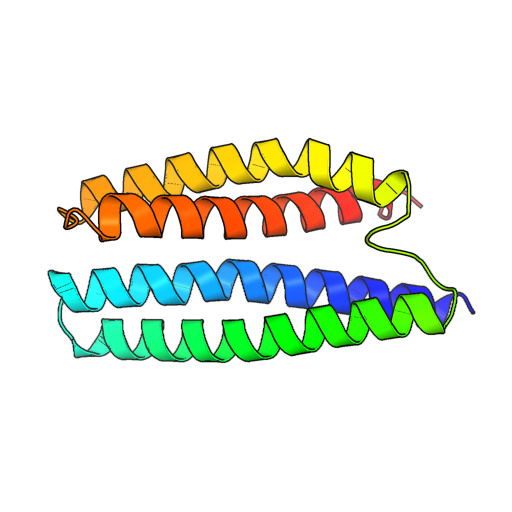.19 100 GLY A C 1
ATOM 732 O O . GLY A 1 100 ? 9.090 9.706 -14.281 1.00 85.19 100 GLY A O 1
ATOM 733 N N . LEU A 1 101 ? 8.160 8.540 -12.598 1.00 83.81 101 LEU A N 1
ATOM 734 C CA . LEU A 1 101 ? 9.202 7.522 -12.552 1.00 83.81 101 LEU A CA 1
ATOM 735 C C . LEU A 1 101 ? 9.281 6.753 -13.875 1.00 83.81 101 LEU A C 1
ATOM 737 O O . LEU A 1 101 ? 10.356 6.686 -14.450 1.00 83.81 101 LEU A O 1
ATOM 741 N N . ALA A 1 102 ? 8.161 6.254 -14.407 1.00 84.12 102 ALA A N 1
ATOM 742 C CA . ALA A 1 102 ? 8.136 5.524 -15.678 1.00 84.12 102 ALA A CA 1
ATOM 743 C C . ALA A 1 102 ? 8.707 6.326 -16.863 1.00 84.12 102 ALA A C 1
ATOM 745 O O . ALA A 1 102 ? 9.327 5.746 -17.753 1.00 84.12 102 ALA A O 1
ATOM 746 N N . MET A 1 103 ? 8.518 7.650 -16.872 1.00 82.75 103 MET A N 1
ATOM 747 C CA . MET A 1 103 ? 9.093 8.540 -17.888 1.00 82.75 103 MET A CA 1
ATOM 748 C C . MET A 1 103 ? 10.615 8.703 -17.749 1.00 82.75 103 MET A C 1
ATOM 750 O O . MET A 1 103 ? 11.286 8.936 -18.748 1.00 82.75 103 MET A O 1
ATOM 754 N N . LEU A 1 104 ? 11.169 8.581 -16.537 1.00 81.56 104 LEU A N 1
ATOM 755 C CA . LEU A 1 104 ? 12.607 8.747 -16.279 1.00 81.56 104 LEU A CA 1
ATOM 756 C C . LEU A 1 104 ? 13.444 7.518 -16.657 1.00 81.56 104 LEU A C 1
ATOM 758 O O . LEU A 1 104 ? 14.618 7.662 -16.977 1.00 81.56 104 LEU A O 1
ATOM 762 N N . ILE A 1 105 ? 12.855 6.324 -16.613 1.00 75.62 105 ILE A N 1
ATOM 763 C CA . ILE A 1 105 ? 13.525 5.034 -16.887 1.00 75.62 105 ILE A CA 1
ATOM 764 C C . ILE A 1 105 ? 13.359 4.566 -18.341 1.00 75.62 105 ILE A C 1
ATOM 766 O O . ILE A 1 105 ? 13.554 3.394 -18.626 1.00 75.62 105 ILE A O 1
ATOM 770 N N . ASP A 1 106 ? 12.982 5.470 -19.253 1.00 67.81 106 ASP A N 1
ATOM 771 C CA . ASP A 1 106 ? 12.653 5.174 -20.659 1.00 67.81 106 ASP A CA 1
ATOM 772 C C . ASP A 1 106 ? 11.729 3.947 -20.807 1.00 67.81 106 ASP A C 1
ATOM 774 O O . ASP A 1 106 ? 11.920 3.049 -21.630 1.00 67.81 106 ASP A O 1
ATOM 778 N N . GLY A 1 107 ? 10.722 3.889 -19.928 1.00 60.53 107 GLY A N 1
ATOM 779 C CA . GLY A 1 107 ? 9.944 2.683 -19.696 1.00 60.53 107 GLY A CA 1
ATOM 780 C C . GLY A 1 107 ? 9.226 2.186 -20.948 1.00 60.53 107 GLY A C 1
ATOM 781 O O . GLY A 1 107 ? 8.652 2.964 -21.723 1.00 60.53 107 GLY A O 1
ATOM 782 N N . THR A 1 108 ? 9.198 0.866 -21.103 1.00 68.62 108 THR A N 1
ATOM 783 C CA . THR A 1 108 ? 8.394 0.163 -22.107 1.00 68.62 108 THR A CA 1
ATOM 784 C C . THR A 1 108 ? 6.903 0.484 -21.941 1.00 68.62 108 THR A C 1
ATOM 786 O O . THR A 1 108 ? 6.451 0.942 -20.888 1.00 68.62 108 THR A O 1
ATOM 789 N N . GLY A 1 109 ? 6.087 0.208 -22.966 1.00 70.69 109 GLY A N 1
ATOM 790 C CA . GLY A 1 109 ? 4.636 0.444 -22.902 1.00 70.69 109 GLY A CA 1
ATOM 791 C C . GLY A 1 109 ? 3.948 -0.214 -21.693 1.00 70.69 109 GLY A C 1
ATOM 792 O O . GLY A 1 109 ? 2.990 0.342 -21.160 1.00 70.69 109 GLY A O 1
ATOM 793 N N . ALA A 1 110 ? 4.471 -1.347 -21.211 1.00 75.19 110 ALA A N 1
ATOM 794 C CA . ALA A 1 110 ? 3.987 -2.010 -20.004 1.00 75.19 110 ALA A CA 1
ATOM 795 C C . ALA A 1 110 ? 4.338 -1.227 -18.725 1.00 75.19 110 ALA A C 1
ATOM 797 O O . ALA A 1 110 ? 3.469 -1.002 -17.889 1.00 75.19 110 ALA A O 1
ATOM 798 N N . GLU A 1 111 ? 5.574 -0.749 -18.579 1.00 77.44 111 GLU A N 1
ATOM 799 C CA . GLU A 1 111 ? 6.038 -0.008 -17.392 1.00 77.44 111 GLU A CA 1
ATOM 800 C C . GLU A 1 111 ? 5.348 1.350 -17.241 1.00 77.44 111 GLU A C 1
ATOM 802 O O . GLU A 1 111 ? 5.013 1.765 -16.128 1.00 77.44 111 GLU A O 1
ATOM 807 N N . ARG A 1 112 ? 5.035 1.998 -18.371 1.00 79.25 112 ARG A N 1
ATOM 808 C CA . ARG A 1 112 ? 4.238 3.236 -18.422 1.00 79.25 112 ARG A CA 1
ATOM 809 C C . ARG A 1 112 ? 2.816 3.066 -17.896 1.00 79.25 112 ARG A C 1
ATOM 811 O O . ARG A 1 112 ? 2.182 4.063 -17.569 1.00 79.25 112 ARG A O 1
ATOM 818 N N . LEU A 1 113 ? 2.320 1.833 -17.800 1.00 82.62 113 LEU A N 1
ATOM 819 C CA . LEU A 1 113 ? 1.032 1.514 -17.190 1.00 82.62 113 LEU A CA 1
ATOM 820 C C . LEU A 1 113 ? 1.204 1.009 -15.753 1.00 82.62 113 LEU A C 1
ATOM 822 O O . LEU A 1 113 ? 0.467 1.399 -14.849 1.00 82.62 113 LEU A O 1
ATOM 826 N N . THR A 1 114 ? 2.177 0.133 -15.520 1.00 86.56 114 THR A N 1
ATOM 827 C CA . THR A 1 114 ? 2.265 -0.631 -14.276 1.00 86.56 114 THR A CA 1
ATOM 828 C C . THR A 1 114 ? 2.859 0.150 -13.110 1.00 86.56 114 THR A C 1
ATOM 830 O O . THR A 1 114 ? 2.400 -0.036 -11.981 1.00 86.56 114 THR A O 1
ATOM 833 N N . LEU A 1 115 ? 3.815 1.050 -13.353 1.00 86.62 115 LEU A N 1
ATOM 834 C CA . LEU A 1 115 ? 4.395 1.916 -12.322 1.00 86.62 115 LEU A CA 1
ATOM 835 C C . LEU A 1 115 ? 3.409 2.975 -11.802 1.00 86.62 115 LEU A C 1
ATOM 837 O O . LEU A 1 115 ? 3.324 3.131 -10.583 1.00 86.62 115 LEU A O 1
ATOM 841 N N . PRO A 1 116 ? 2.604 3.657 -12.643 1.00 88.94 116 PRO A N 1
ATOM 842 C CA . PRO A 1 116 ? 1.516 4.498 -12.148 1.00 88.94 116 PRO A CA 1
ATOM 843 C C . PRO A 1 116 ? 0.500 3.726 -11.306 1.00 88.94 116 PRO A C 1
ATOM 845 O O . PRO A 1 116 ? 0.069 4.219 -10.270 1.00 88.94 116 PRO A O 1
ATOM 848 N N . LEU A 1 117 ? 0.127 2.505 -11.705 1.00 89.31 117 LEU A N 1
ATOM 849 C CA . LEU A 1 117 ? -0.812 1.685 -10.929 1.00 89.31 117 LEU A CA 1
ATOM 850 C C . LEU A 1 117 ? -0.224 1.280 -9.571 1.00 89.31 117 LEU A C 1
ATOM 852 O O . LEU A 1 117 ? -0.908 1.347 -8.550 1.00 89.31 117 LEU A O 1
ATOM 856 N N . ALA A 1 118 ? 1.056 0.910 -9.551 1.00 90.06 118 ALA A N 1
ATOM 857 C CA . ALA A 1 118 ? 1.800 0.616 -8.331 1.00 90.06 118 ALA A CA 1
ATOM 858 C C . ALA A 1 118 ? 1.872 1.835 -7.408 1.00 90.06 118 ALA A C 1
ATOM 860 O O . ALA A 1 118 ? 1.582 1.743 -6.214 1.00 90.06 118 ALA A O 1
ATOM 861 N N . GLY A 1 119 ? 2.187 2.991 -7.994 1.00 89.12 119 GLY A N 1
ATOM 862 C CA . GLY A 1 119 ? 2.166 4.285 -7.337 1.00 89.12 119 GLY A CA 1
ATOM 863 C C . GLY A 1 119 ? 0.796 4.606 -6.753 1.00 89.12 119 GLY A C 1
ATOM 864 O O . GLY A 1 119 ? 0.712 4.983 -5.589 1.00 89.12 119 GLY A O 1
ATOM 865 N N . ALA A 1 120 ? -0.285 4.394 -7.505 1.00 91.06 120 ALA A N 1
ATOM 866 C CA . ALA A 1 120 ? -1.647 4.619 -7.036 1.00 91.06 120 ALA A CA 1
ATOM 867 C C . ALA A 1 120 ? -2.003 3.737 -5.841 1.00 91.06 120 ALA A C 1
ATOM 869 O O . ALA A 1 120 ? -2.508 4.232 -4.834 1.00 91.06 120 ALA A O 1
ATOM 870 N N . ALA A 1 121 ? -1.707 2.439 -5.931 1.00 90.12 121 ALA A N 1
ATOM 871 C CA . ALA A 1 121 ? -1.963 1.494 -4.853 1.00 90.12 121 ALA A CA 1
ATOM 872 C C . ALA A 1 121 ? -1.181 1.872 -3.585 1.00 90.12 121 ALA A C 1
ATOM 874 O O . ALA A 1 121 ? -1.752 1.942 -2.497 1.00 90.12 121 ALA A O 1
ATOM 875 N N . ALA A 1 122 ? 0.105 2.196 -3.721 1.00 90.62 122 ALA A N 1
ATOM 876 C CA . ALA A 1 122 ? 0.932 2.606 -2.594 1.00 90.62 122 ALA A CA 1
ATOM 877 C C . ALA A 1 122 ? 0.493 3.952 -2.003 1.00 90.62 122 ALA A C 1
ATOM 879 O O . ALA A 1 122 ? 0.319 4.072 -0.792 1.00 90.62 122 ALA A O 1
ATOM 880 N N . GLY A 1 123 ? 0.244 4.952 -2.850 1.00 85.69 123 GLY A N 1
ATOM 881 C CA . GLY A 1 123 ? -0.211 6.280 -2.442 1.00 85.69 123 GLY A CA 1
ATOM 882 C C . GLY A 1 123 ? -1.565 6.247 -1.734 1.00 85.69 123 GLY A C 1
ATOM 883 O O . GLY A 1 123 ? -1.760 6.958 -0.743 1.00 85.69 123 GLY A O 1
ATOM 884 N N . PHE A 1 124 ? -2.469 5.369 -2.176 1.00 92.56 124 PHE A N 1
ATOM 885 C CA . PHE A 1 124 ? -3.717 5.075 -1.481 1.00 92.56 124 PHE A CA 1
ATOM 886 C C . PHE A 1 124 ? -3.455 4.515 -0.082 1.00 92.56 124 PHE A C 1
ATOM 888 O O . PHE A 1 124 ? -3.949 5.071 0.895 1.00 92.56 124 PHE A O 1
ATOM 895 N N . LEU A 1 125 ? -2.655 3.451 0.031 1.00 89.75 125 LEU A N 1
ATOM 896 C CA . LEU A 1 125 ? -2.393 2.772 1.303 1.00 89.75 125 LEU A CA 1
ATOM 897 C C . LEU A 1 125 ? -1.682 3.685 2.310 1.00 89.75 125 LEU A C 1
ATOM 899 O O . LEU A 1 125 ? -2.079 3.749 3.474 1.00 89.75 125 LEU A O 1
ATOM 903 N N . PHE A 1 126 ? -0.685 4.452 1.867 1.00 90.56 126 PHE A N 1
ATOM 904 C CA . PHE A 1 126 ? 0.004 5.429 2.710 1.00 90.56 126 PHE A CA 1
ATOM 905 C C . PHE A 1 126 ? -0.935 6.533 3.191 1.00 90.56 126 PHE A C 1
ATOM 907 O O . PHE A 1 126 ? -0.951 6.861 4.379 1.00 90.56 126 PHE A O 1
ATOM 914 N N . SER A 1 127 ? -1.762 7.074 2.295 1.00 89.75 127 SER A N 1
ATOM 915 C CA . SER A 1 127 ? -2.718 8.125 2.654 1.00 89.75 127 SER A CA 1
ATOM 916 C C . SER A 1 127 ? -3.812 7.605 3.576 1.00 89.75 127 SER A C 1
ATOM 918 O O . SER A 1 127 ? -4.179 8.280 4.535 1.00 89.75 127 SER A O 1
ATOM 920 N N . TRP A 1 128 ? -4.284 6.382 3.343 1.00 89.56 128 TRP A N 1
ATOM 921 C CA . TRP A 1 128 ? -5.254 5.711 4.196 1.00 89.56 128 TRP A CA 1
ATOM 922 C C . TRP A 1 128 ? -4.735 5.581 5.632 1.00 89.56 128 TRP A C 1
ATOM 924 O O . TRP A 1 128 ? -5.405 6.023 6.567 1.00 89.56 128 TRP A O 1
ATOM 934 N N . VAL A 1 129 ? -3.503 5.088 5.812 1.00 88.19 129 VAL A N 1
ATOM 935 C CA . VAL A 1 129 ? -2.880 4.983 7.141 1.00 88.19 129 VAL A CA 1
ATOM 936 C C . VAL A 1 129 ? -2.657 6.360 7.768 1.00 88.19 129 VAL A C 1
ATOM 938 O O . VAL A 1 129 ? -2.979 6.556 8.940 1.00 88.19 129 VAL A O 1
ATOM 941 N N . ALA A 1 130 ? -2.150 7.334 7.008 1.00 87.88 130 ALA A N 1
ATOM 942 C CA . ALA A 1 130 ? -1.892 8.680 7.519 1.00 87.88 130 ALA A CA 1
ATOM 943 C C . ALA A 1 130 ? -3.174 9.371 8.017 1.00 87.88 130 ALA A C 1
ATOM 945 O O . ALA A 1 130 ? -3.177 10.008 9.075 1.00 87.88 130 ALA A O 1
ATOM 946 N N . LEU A 1 131 ? -4.276 9.227 7.280 1.00 87.31 131 LEU A N 1
ATOM 947 C CA . LEU A 1 131 ? -5.578 9.768 7.662 1.00 87.31 131 LEU A CA 1
ATOM 948 C C . LEU A 1 131 ? -6.160 9.049 8.888 1.00 87.31 131 LEU A C 1
ATOM 950 O O . LEU A 1 131 ? -6.738 9.705 9.759 1.00 87.31 131 LEU A O 1
ATOM 954 N N . ASP A 1 132 ? -5.981 7.730 8.987 1.00 85.69 132 ASP A N 1
ATOM 955 C CA . ASP A 1 132 ? -6.452 6.946 10.132 1.00 85.69 132 ASP A CA 1
ATOM 956 C C . ASP A 1 132 ? -5.710 7.327 11.424 1.00 85.69 132 ASP A C 1
ATOM 958 O O . ASP A 1 132 ? -6.327 7.523 12.474 1.00 85.69 132 ASP A O 1
ATOM 962 N N . VAL A 1 133 ? -4.390 7.530 11.340 1.00 84.25 133 VAL A N 1
ATOM 963 C CA . VAL A 1 133 ? -3.570 8.016 12.462 1.00 84.25 133 VAL A CA 1
ATOM 964 C C . VAL A 1 133 ? -4.006 9.418 12.894 1.00 84.25 133 VAL A C 1
ATOM 966 O O . VAL A 1 133 ? -4.223 9.640 14.083 1.00 84.25 133 VAL A O 1
ATOM 969 N N . ARG A 1 134 ? -4.211 10.357 11.958 1.00 81.00 134 ARG A N 1
ATOM 970 C CA . ARG A 1 134 ? -4.637 11.735 12.283 1.00 81.00 134 ARG A CA 1
ATOM 971 C C . ARG A 1 134 ? -5.973 11.805 13.023 1.00 81.00 134 ARG A C 1
ATOM 973 O O . ARG A 1 134 ? -6.159 12.702 13.841 1.00 81.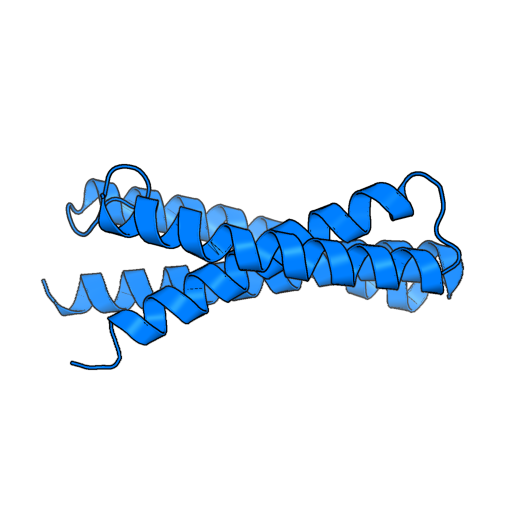00 134 ARG A O 1
ATOM 980 N N . ARG A 1 135 ? -6.904 10.890 12.738 1.00 74.12 135 ARG A N 1
ATOM 981 C CA . ARG A 1 135 ? -8.204 10.837 13.425 1.00 74.12 135 ARG A CA 1
ATOM 982 C C . ARG A 1 135 ? -8.126 10.228 14.822 1.00 74.12 135 ARG A C 1
ATOM 984 O O . ARG A 1 135 ? -8.889 10.646 15.683 1.00 74.12 135 ARG A O 1
ATOM 991 N N . HIS A 1 136 ? -7.230 9.269 15.047 1.00 70.94 136 HIS A N 1
ATOM 992 C CA . HIS A 1 136 ? -7.157 8.518 16.306 1.00 70.94 136 HIS A CA 1
ATOM 993 C C . HIS A 1 136 ? -6.001 8.925 17.235 1.00 70.94 136 HIS A C 1
ATOM 995 O O . HIS A 1 136 ? -5.975 8.480 18.373 1.00 70.94 136 HIS A O 1
ATOM 1001 N N . GLY A 1 137 ? -5.068 9.766 16.782 1.00 57.94 137 GLY A N 1
ATOM 1002 C CA . GLY A 1 137 ? -3.957 10.303 17.583 1.00 57.94 137 GLY A CA 1
ATOM 1003 C C . GLY A 1 137 ? -4.239 11.642 18.277 1.00 57.94 137 GLY A C 1
ATOM 1004 O O . GLY A 1 137 ? -3.309 12.262 18.773 1.00 57.94 137 GLY A O 1
ATOM 1005 N N . ARG A 1 138 ? -5.491 12.123 18.271 1.00 46.75 138 ARG A N 1
ATOM 1006 C CA . ARG A 1 138 ? -5.939 13.340 18.985 1.00 46.75 138 ARG A CA 1
ATOM 1007 C C . ARG A 1 138 ? -6.795 13.031 20.227 1.00 46.75 138 ARG A C 1
ATOM 1009 O O . ARG A 1 138 ? -7.555 13.894 20.654 1.00 46.75 138 ARG A O 1
ATOM 1016 N N . GLY A 1 139 ? -6.733 11.796 20.724 1.00 36.41 139 GLY A N 1
ATOM 1017 C CA . GLY A 1 139 ? -7.440 11.346 21.927 1.00 36.41 139 GLY A CA 1
ATOM 1018 C C . GLY A 1 139 ? -6.545 11.403 23.148 1.00 36.41 139 GLY A C 1
ATOM 1019 O O . GLY A 1 139 ? -5.360 11.039 22.989 1.00 36.41 139 GLY A O 1
#

pLDDT: mean 83.99, std 9.22, range [36.41, 94.31]

Sequence (139 aa):
MTDLALQLRGRIRLFALINGAAILGWRVGEAMAAHMGAGAGFILSGIGMALWIVSVIVLFGQGWHARKAGVFDLVGDAWARRLHRDALAGAAAGAALGYGLAMLIDGTGAERLTLPLAGAAAGFLFSWVALDVRRHGRG

Radius of gyration: 16.59 Å; chains: 1; bounding box: 40×26×48 Å

Organism: NCBI:txid2609175

Foldseek 3Di:
DVVLLVVLLVLLLVLLLLLLVLLLQQLVLCLCCVQVHNPSSVVSNVSSVVSNVVSVVSNVVSQVVCVVVVSDHCVPDPVNVVLQVQLQVLLQVQLVVQQVVCVVSVHDPVSNPSSSNSRSSSRSSVSSSVVVCVVPVVD